Protein AF-A0A0F9BD05-F1 (afdb_monomer_lite)

Sequence (107 aa):
MMFNFLQDIGNYEDRKVGKEEVNNFIISTAYTSDEGYETAIIDENGTHPIERYSDIIKAKEGHQKWIKKAKEIKTGDEIIKLGGWSGLVEDKKIKLLKLNERRTDNA

Foldseek 3Di:
DPCQQVVCPPCQVVFWLDWDQEPQWIWTWGQGPWQGIWIWIQAPVGTFTADGDPDSVVSNVVSVVVNVVSNVDDFQDWGWRCATPNCPGHIDIDTGHGHPDPPPPPD

pLDDT: mean 88.35, std 15.36, range [43.84, 98.44]

Secondary structure (DSSP, 8-state):
--SHHHHTTT-HHHHEEEEEEETTEEEEEEEETTTEEEEEEEETTEEEEEEEESSHHHHHHHHHHHHHHHTT--TT-EEEE--BTTTTB--EEEE--PPPP------

Organism: NCBI:txid412755

Radius of gyration: 14.53 Å; chains: 1; bounding box: 39×33×38 Å

Structure (mmCIF, N/CA/C/O backbone):
data_AF-A0A0F9BD05-F1
#
_entry.id   AF-A0A0F9BD05-F1
#
loop_
_atom_site.group_PDB
_atom_site.id
_atom_site.type_symbol
_atom_site.label_atom_id
_atom_site.label_alt_id
_atom_site.label_comp_id
_atom_site.label_asym_id
_atom_site.label_entity_id
_atom_site.label_seq_id
_atom_site.pdbx_PDB_ins_code
_atom_site.Cartn_x
_atom_site.Cartn_y
_atom_site.Cartn_z
_atom_site.occupancy
_atom_site.B_iso_or_equiv
_atom_site.auth_seq_id
_atom_site.auth_comp_id
_atom_site.auth_asym_id
_atom_site.auth_atom_id
_atom_site.pdbx_PDB_model_num
ATOM 1 N N . MET A 1 1 ? -4.520 4.534 -26.064 1.00 51.12 1 MET A N 1
ATOM 2 C CA . MET A 1 1 ? -4.290 5.024 -24.687 1.00 51.12 1 MET A CA 1
ATOM 3 C C . MET A 1 1 ? -5.498 4.884 -23.746 1.00 51.12 1 MET A C 1
ATOM 5 O O . MET A 1 1 ? -5.374 5.289 -22.609 1.00 51.12 1 MET A O 1
ATOM 9 N N . MET A 1 2 ? -6.607 4.228 -24.135 1.00 45.16 2 MET A N 1
ATOM 10 C CA . MET A 1 2 ? -7.718 3.888 -23.213 1.00 45.16 2 MET A CA 1
ATOM 11 C C . MET A 1 2 ? -7.791 2.377 -22.873 1.00 45.16 2 MET A C 1
ATOM 13 O O . MET A 1 2 ? -8.529 1.968 -21.990 1.00 45.16 2 MET A O 1
ATOM 17 N N . PHE A 1 3 ? -7.039 1.525 -23.586 1.00 50.94 3 PHE A N 1
ATOM 18 C CA . PHE A 1 3 ? -7.240 0.065 -23.590 1.00 50.94 3 PHE A CA 1
ATOM 19 C C . PHE A 1 3 ? -6.270 -0.739 -22.708 1.00 50.94 3 PHE A C 1
ATOM 21 O O . PHE A 1 3 ? -6.480 -1.936 -22.540 1.00 50.94 3 PHE A O 1
ATOM 28 N N . ASN A 1 4 ? -5.235 -0.123 -22.129 1.00 52.66 4 ASN A N 1
ATOM 29 C CA . ASN A 1 4 ? -4.232 -0.869 -21.355 1.00 52.66 4 ASN A CA 1
ATOM 30 C C . ASN A 1 4 ? -4.761 -1.277 -19.970 1.00 52.66 4 ASN A C 1
ATOM 32 O O . ASN A 1 4 ? -4.534 -2.401 -19.550 1.00 52.66 4 ASN A O 1
ATOM 36 N N . PHE A 1 5 ? -5.611 -0.458 -19.340 1.00 53.19 5 PHE A N 1
ATOM 37 C CA . PHE A 1 5 ? -6.313 -0.833 -18.104 1.00 53.19 5 PHE A CA 1
ATOM 38 C C . PHE A 1 5 ? -7.213 -2.078 -18.265 1.00 53.19 5 PHE A C 1
ATOM 40 O O . PHE A 1 5 ? -7.404 -2.831 -17.316 1.00 53.19 5 PHE A O 1
ATOM 47 N N . LEU A 1 6 ? -7.744 -2.357 -19.467 1.00 55.41 6 LEU A N 1
ATOM 48 C CA . LEU A 1 6 ? -8.489 -3.603 -19.712 1.00 55.41 6 LEU A CA 1
ATOM 49 C C . LEU A 1 6 ? -7.576 -4.837 -19.718 1.00 55.41 6 LEU A C 1
ATOM 51 O O . LEU A 1 6 ? -8.048 -5.926 -19.408 1.00 55.41 6 LEU A O 1
ATOM 55 N N . GLN A 1 7 ? -6.284 -4.683 -20.036 1.00 57.97 7 GLN A N 1
ATOM 56 C CA . GLN A 1 7 ? -5.314 -5.784 -19.966 1.00 57.97 7 GLN A CA 1
ATOM 57 C C . GLN A 1 7 ? -5.029 -6.210 -18.524 1.00 57.97 7 GLN A C 1
ATOM 59 O O . GLN A 1 7 ? -4.565 -7.322 -18.295 1.00 57.97 7 GLN A O 1
ATOM 64 N N . ASP A 1 8 ? -5.329 -5.348 -17.557 1.00 63.06 8 ASP A N 1
ATOM 65 C CA . ASP A 1 8 ? -5.143 -5.607 -16.134 1.00 63.06 8 ASP A CA 1
ATOM 66 C C . ASP A 1 8 ? -6.307 -6.434 -15.532 1.00 63.06 8 ASP A C 1
ATOM 68 O O . ASP A 1 8 ? -6.217 -6.916 -14.396 1.00 63.06 8 ASP A O 1
ATOM 72 N N . ILE A 1 9 ? -7.403 -6.627 -16.278 1.00 66.69 9 ILE A N 1
ATOM 73 C CA . ILE A 1 9 ? -8.568 -7.406 -15.841 1.00 66.69 9 ILE A CA 1
ATOM 74 C C . ILE A 1 9 ? -8.273 -8.904 -16.000 1.00 66.69 9 ILE A C 1
ATOM 76 O O . ILE A 1 9 ? -8.117 -9.411 -17.106 1.00 66.69 9 ILE A O 1
ATOM 80 N N . GLY A 1 10 ? -8.242 -9.631 -14.879 1.00 72.06 10 GLY A N 1
ATOM 81 C CA . GLY A 1 10 ? -8.117 -11.097 -14.846 1.00 72.06 10 GLY A CA 1
ATOM 82 C C . GLY A 1 10 ? -6.697 -11.650 -14.666 1.00 72.06 10 GLY A C 1
ATOM 83 O O . GLY A 1 10 ? -6.558 -12.849 -14.459 1.00 72.06 10 GLY A O 1
ATOM 84 N N . ASN A 1 11 ? -5.661 -10.806 -14.661 1.00 80.69 11 ASN A N 1
ATOM 85 C CA . ASN A 1 11 ? -4.251 -11.208 -14.498 1.00 80.69 11 ASN A CA 1
ATOM 86 C C . ASN A 1 11 ? -3.591 -10.639 -13.224 1.00 80.69 11 ASN A C 1
ATOM 88 O O . ASN A 1 11 ? -2.368 -10.540 -13.137 1.00 80.69 11 ASN A O 1
ATOM 92 N N . TYR A 1 12 ? -4.388 -10.211 -12.240 1.00 78.19 12 TYR A N 1
ATOM 93 C CA . TYR A 1 12 ? -3.867 -9.608 -11.007 1.00 78.19 12 TYR A CA 1
ATOM 94 C C . TYR A 1 12 ? -2.848 -10.512 -10.300 1.00 78.19 12 TYR A C 1
ATOM 96 O O . TYR A 1 12 ? -1.831 -10.022 -9.820 1.00 78.19 12 TYR A O 1
ATOM 104 N N . GLU A 1 13 ? -3.095 -11.823 -10.269 1.00 82.81 13 GLU A N 1
ATOM 105 C CA . GLU A 1 13 ? -2.208 -12.785 -9.611 1.00 82.81 13 GLU A CA 1
ATOM 106 C C . GLU A 1 13 ? -0.802 -12.813 -10.227 1.00 82.81 13 GLU A C 1
ATOM 108 O O . GLU A 1 13 ? 0.170 -12.901 -9.481 1.00 82.81 13 GLU A O 1
ATOM 113 N N . ASP A 1 14 ? -0.680 -12.623 -11.544 1.00 82.56 14 ASP A N 1
ATOM 114 C CA . ASP A 1 14 ? 0.613 -12.581 -12.240 1.00 82.56 14 ASP A CA 1
ATOM 115 C C . ASP A 1 14 ? 1.358 -11.256 -12.019 1.00 82.56 14 ASP A C 1
ATOM 117 O O . ASP A 1 14 ? 2.587 -11.201 -12.044 1.00 82.56 14 ASP A O 1
ATOM 121 N N . ARG A 1 15 ? 0.616 -10.165 -11.792 1.00 88.94 15 ARG A N 1
ATOM 122 C CA . ARG A 1 15 ? 1.161 -8.810 -11.588 1.00 88.94 15 ARG A CA 1
ATOM 123 C C . ARG A 1 15 ? 1.421 -8.475 -10.121 1.00 88.94 15 ARG A C 1
ATOM 125 O O . ARG A 1 15 ? 2.012 -7.433 -9.821 1.00 88.94 15 ARG A O 1
ATOM 132 N N . LYS A 1 16 ? 0.942 -9.312 -9.202 1.00 93.88 16 LYS A N 1
ATOM 133 C CA . LYS A 1 16 ? 1.006 -9.090 -7.759 1.00 93.88 16 LYS A CA 1
ATOM 134 C C . LYS A 1 16 ? 2.445 -9.172 -7.261 1.00 93.88 16 LYS A C 1
ATOM 136 O O . LYS A 1 16 ? 3.142 -10.165 -7.440 1.00 93.88 16 LYS A O 1
ATOM 141 N N . VAL A 1 17 ? 2.854 -8.137 -6.539 1.00 95.81 17 VAL A N 1
ATOM 142 C CA . VAL A 1 17 ? 4.094 -8.121 -5.756 1.00 95.81 17 VAL A CA 1
ATOM 143 C C . VAL A 1 17 ? 3.826 -8.582 -4.324 1.00 95.81 17 VAL A C 1
ATOM 145 O O . VAL A 1 17 ? 4.622 -9.331 -3.763 1.00 95.81 17 VAL A O 1
ATOM 148 N N . GLY A 1 18 ? 2.705 -8.161 -3.731 1.00 96.31 18 GLY A N 1
ATOM 149 C CA . GLY A 1 18 ? 2.316 -8.547 -2.376 1.00 96.31 18 GLY A CA 1
ATOM 150 C C . GLY A 1 18 ? 0.886 -8.139 -2.039 1.00 96.31 18 GLY A C 1
ATOM 151 O O . GLY A 1 18 ? 0.356 -7.181 -2.602 1.00 96.31 18 GLY A O 1
ATOM 152 N N . LYS A 1 19 ? 0.257 -8.872 -1.119 1.00 97.25 19 LYS A N 1
ATOM 153 C CA . LYS A 1 19 ? -1.069 -8.565 -0.577 1.00 97.25 19 LYS A CA 1
ATOM 154 C C . LYS A 1 19 ? -1.135 -9.035 0.871 1.00 97.25 19 LYS A C 1
ATOM 156 O O . LYS A 1 19 ? -0.962 -10.223 1.111 1.00 97.25 19 LYS A O 1
ATOM 161 N N . GLU A 1 20 ? -1.420 -8.125 1.793 1.00 97.75 20 GLU A N 1
ATOM 162 C CA . GLU A 1 20 ? -1.474 -8.411 3.229 1.00 97.75 20 GLU A 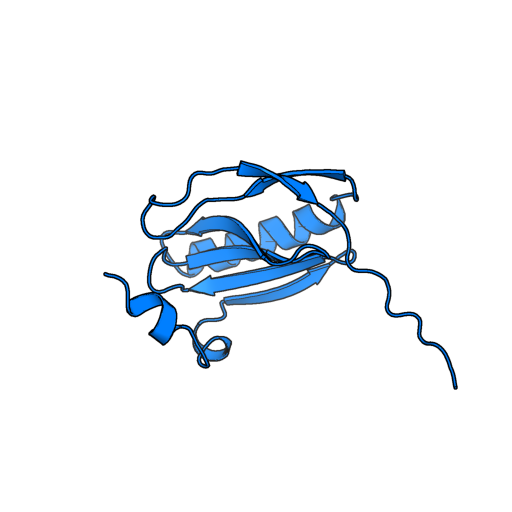CA 1
ATOM 163 C C . GLU A 1 20 ? -2.646 -7.666 3.871 1.00 97.75 20 GLU A C 1
ATOM 165 O O . GLU A 1 20 ? -2.867 -6.490 3.574 1.00 97.75 20 GLU A O 1
ATOM 170 N N . GLU A 1 21 ? -3.387 -8.328 4.759 1.00 96.81 21 GLU A N 1
ATOM 171 C CA . GLU A 1 21 ? -4.404 -7.678 5.587 1.00 96.81 21 GLU A CA 1
ATOM 172 C C . GLU A 1 21 ? -3.784 -7.270 6.927 1.00 96.81 21 GLU A C 1
ATOM 174 O O . GLU A 1 21 ? -3.274 -8.098 7.678 1.00 96.81 21 GLU A O 1
ATOM 179 N N . VAL A 1 22 ? -3.801 -5.975 7.229 1.00 95.81 22 VAL A N 1
ATOM 180 C CA . VAL A 1 22 ? -3.173 -5.406 8.420 1.00 95.81 22 VAL A CA 1
ATOM 181 C C . VAL A 1 22 ? -4.114 -4.386 9.030 1.00 95.81 22 VAL A C 1
ATOM 183 O O . VAL A 1 22 ? -4.437 -3.387 8.392 1.00 95.81 22 VAL A O 1
ATOM 186 N N . ASN A 1 23 ? -4.504 -4.597 10.291 1.00 94.62 23 ASN A N 1
ATOM 187 C CA . ASN A 1 23 ? -5.285 -3.622 11.062 1.00 94.62 23 ASN A CA 1
ATOM 188 C C . ASN A 1 23 ? -6.582 -3.193 10.337 1.00 94.62 23 ASN A C 1
ATOM 190 O O . ASN A 1 23 ? -6.940 -2.014 10.317 1.00 94.62 23 ASN A O 1
ATOM 194 N N . ASN A 1 24 ? -7.257 -4.174 9.728 1.00 95.38 24 ASN A N 1
ATOM 195 C CA . ASN A 1 24 ? -8.476 -4.022 8.930 1.00 95.38 24 ASN A CA 1
ATOM 196 C C . ASN A 1 24 ? -8.307 -3.101 7.707 1.00 95.38 24 ASN A C 1
ATOM 198 O O . ASN A 1 24 ? -9.254 -2.467 7.255 1.00 95.38 24 ASN A O 1
ATOM 202 N N . PHE A 1 25 ? -7.104 -3.037 7.152 1.00 95.56 25 PHE A N 1
ATOM 203 C CA . PHE A 1 25 ? -6.838 -2.540 5.807 1.00 95.56 25 PHE A CA 1
ATOM 204 C C . PHE A 1 25 ? -6.194 -3.659 4.998 1.00 95.56 25 PHE A C 1
ATOM 206 O O . PHE A 1 25 ? -5.519 -4.515 5.567 1.00 95.56 25 PHE A O 1
ATOM 213 N N . ILE A 1 26 ? -6.331 -3.637 3.676 1.00 97.81 26 ILE A N 1
ATOM 214 C CA . ILE A 1 26 ? -5.521 -4.501 2.812 1.00 97.81 26 ILE A CA 1
ATOM 215 C C . ILE A 1 26 ? -4.469 -3.639 2.127 1.00 97.81 26 ILE A C 1
ATOM 217 O O . ILE A 1 26 ? -4.788 -2.666 1.450 1.00 97.81 26 ILE A O 1
ATOM 221 N N . ILE A 1 27 ? -3.208 -4.020 2.280 1.00 98.19 27 ILE A N 1
ATOM 222 C CA . ILE A 1 27 ? -2.083 -3.435 1.560 1.00 98.19 27 ILE A CA 1
ATOM 223 C C . ILE A 1 27 ? -1.822 -4.317 0.351 1.00 98.19 27 ILE A C 1
ATOM 225 O O . ILE A 1 27 ? -1.506 -5.495 0.499 1.00 98.19 27 ILE A O 1
ATOM 229 N N . SER A 1 28 ? -1.978 -3.763 -0.847 1.00 97.94 28 SER A N 1
ATOM 230 C CA . SER A 1 28 ? -1.796 -4.481 -2.108 1.00 97.94 28 SER A CA 1
ATOM 231 C C . SER A 1 28 ? -0.773 -3.756 -2.960 1.00 97.94 28 SER A C 1
ATOM 233 O O . SER A 1 28 ? -0.961 -2.586 -3.269 1.00 97.94 28 SER A O 1
ATOM 235 N N . THR A 1 29 ? 0.269 -4.459 -3.386 1.00 98.25 29 THR A N 1
ATOM 236 C CA . THR A 1 29 ? 1.260 -3.939 -4.329 1.00 98.25 29 THR A CA 1
ATOM 237 C C . THR A 1 29 ? 1.257 -4.800 -5.580 1.00 98.25 29 THR A C 1
ATOM 239 O O . THR A 1 29 ? 1.351 -6.026 -5.490 1.00 98.25 29 THR A O 1
ATOM 242 N N . ALA A 1 30 ? 1.150 -4.169 -6.744 1.00 96.88 30 ALA A N 1
ATOM 243 C CA . ALA A 1 30 ? 1.121 -4.839 -8.039 1.00 96.88 30 ALA A CA 1
ATOM 244 C C . ALA A 1 30 ? 1.717 -3.937 -9.129 1.00 96.88 30 ALA A C 1
ATOM 246 O O . ALA A 1 30 ? 1.885 -2.737 -8.930 1.00 96.88 30 ALA A O 1
ATOM 247 N N . TYR A 1 31 ? 2.055 -4.525 -10.272 1.00 94.88 31 TYR A N 1
ATOM 248 C CA . TYR A 1 31 ? 2.382 -3.782 -11.488 1.00 94.88 31 TYR A CA 1
ATOM 249 C C . TYR A 1 31 ? 1.107 -3.440 -12.257 1.00 94.88 31 TYR A C 1
ATOM 251 O O . TYR A 1 31 ? 0.367 -4.360 -12.590 1.00 94.88 31 TYR A O 1
ATOM 259 N N . THR A 1 32 ? 0.863 -2.177 -12.590 1.00 89.44 32 THR A N 1
ATOM 260 C CA . THR A 1 32 ? -0.181 -1.743 -13.527 1.00 89.44 32 THR A CA 1
ATOM 261 C C . THR A 1 32 ? 0.437 -1.289 -14.843 1.00 89.44 32 THR A C 1
ATOM 263 O O . THR A 1 32 ? 1.569 -0.802 -14.899 1.00 89.44 32 THR A O 1
ATOM 266 N N . SER A 1 33 ? -0.294 -1.489 -15.935 1.00 87.19 33 SER A N 1
ATOM 267 C CA . SER A 1 33 ? 0.202 -1.174 -17.280 1.00 87.19 33 SER A CA 1
ATOM 268 C C . SER A 1 33 ? 0.248 0.327 -17.595 1.00 87.19 33 SER A C 1
ATOM 270 O O . SER A 1 33 ? 0.917 0.726 -18.549 1.00 87.19 33 SER A O 1
ATOM 272 N N . ASP A 1 34 ? -0.454 1.156 -16.824 1.00 84.81 34 ASP A N 1
ATOM 273 C CA . ASP A 1 34 ? -0.545 2.607 -16.998 1.00 84.81 34 ASP A CA 1
ATOM 274 C C . ASP A 1 34 ? 0.380 3.399 -16.063 1.00 84.81 34 ASP A C 1
ATOM 276 O O . ASP A 1 34 ? 0.931 4.415 -16.484 1.00 84.81 34 ASP A O 1
ATOM 280 N N . GLU A 1 35 ? 0.583 2.929 -14.830 1.00 90.62 35 GLU A N 1
ATOM 281 C CA . GLU A 1 35 ? 1.322 3.653 -13.783 1.00 90.62 35 GLU A CA 1
ATOM 282 C C . GLU A 1 35 ? 2.571 2.907 -13.268 1.00 90.62 35 GLU A C 1
ATOM 284 O O . GLU A 1 35 ? 3.360 3.457 -12.494 1.00 90.62 35 GLU A O 1
ATOM 289 N N . GLY A 1 36 ? 2.801 1.670 -13.721 1.00 94.56 36 GLY A N 1
ATOM 290 C CA . GLY A 1 36 ? 3.926 0.842 -13.295 1.00 94.56 36 GLY A CA 1
ATOM 291 C C . GLY A 1 36 ? 3.677 0.157 -11.951 1.00 94.56 36 GLY A C 1
ATOM 292 O O . GLY A 1 36 ? 2.559 -0.216 -11.621 1.00 94.56 36 GLY A O 1
ATOM 293 N N . TYR A 1 37 ? 4.727 -0.080 -11.162 1.00 97.25 37 TYR A N 1
ATOM 294 C CA . TYR A 1 37 ? 4.543 -0.691 -9.843 1.00 97.25 37 TYR A CA 1
ATOM 295 C C . TYR A 1 37 ? 3.912 0.301 -8.873 1.00 97.25 37 TYR A C 1
ATOM 297 O O . TYR A 1 37 ? 4.464 1.378 -8.660 1.00 97.25 37 TYR A O 1
ATOM 305 N N . GLU A 1 38 ? 2.834 -0.091 -8.204 1.00 97.19 38 GLU A N 1
ATOM 306 C CA . GLU A 1 38 ? 2.184 0.740 -7.195 1.00 97.19 38 GLU A CA 1
ATOM 307 C C . GLU A 1 38 ? 1.703 -0.058 -5.986 1.00 97.19 38 GLU A C 1
ATOM 309 O O . GLU A 1 38 ? 1.381 -1.243 -6.078 1.00 97.19 38 GLU A O 1
ATOM 314 N N . THR A 1 39 ? 1.669 0.615 -4.835 1.00 98.31 39 THR A N 1
ATOM 315 C CA . THR A 1 39 ? 0.994 0.148 -3.624 1.00 98.31 39 THR A CA 1
ATOM 316 C C . THR A 1 39 ? -0.324 0.895 -3.476 1.00 98.31 39 THR A C 1
ATOM 318 O O . THR A 1 39 ? -0.376 2.115 -3.639 1.00 98.31 39 THR A O 1
ATOM 321 N N . ALA A 1 40 ? -1.367 0.168 -3.092 1.00 98.06 40 ALA A N 1
ATOM 322 C CA . ALA A 1 40 ? -2.657 0.702 -2.703 1.00 98.06 40 ALA A CA 1
ATOM 323 C C . ALA A 1 40 ? -3.044 0.248 -1.289 1.00 98.06 40 ALA A C 1
ATOM 325 O O . ALA A 1 40 ? -2.771 -0.890 -0.891 1.00 98.06 40 ALA A O 1
ATOM 326 N N . ILE A 1 41 ? -3.722 1.137 -0.558 1.00 97.94 41 ILE A N 1
ATOM 327 C CA . ILE A 1 41 ? -4.505 0.779 0.631 1.00 97.94 41 ILE A CA 1
ATOM 328 C C . ILE A 1 41 ? -5.930 0.513 0.167 1.00 97.94 41 ILE A C 1
ATOM 330 O O . ILE A 1 41 ? -6.522 1.340 -0.526 1.00 97.94 41 ILE A O 1
ATOM 334 N N . ILE A 1 42 ? -6.475 -0.632 0.552 1.00 97.31 42 ILE A N 1
ATOM 335 C CA . ILE A 1 42 ? -7.874 -0.978 0.336 1.00 97.31 42 ILE A CA 1
ATOM 336 C C . ILE A 1 42 ? -8.570 -0.918 1.688 1.00 97.31 42 ILE A C 1
ATOM 338 O O . ILE A 1 42 ? -8.130 -1.536 2.663 1.00 97.31 42 ILE A O 1
ATOM 342 N N . ASP A 1 43 ? -9.638 -0.142 1.724 1.00 96.25 43 ASP A N 1
ATOM 343 C CA . ASP A 1 43 ? -10.426 0.162 2.907 1.00 96.25 43 ASP A CA 1
ATOM 344 C C . ASP A 1 43 ? -11.922 -0.051 2.592 1.00 96.25 43 ASP A C 1
ATOM 346 O O . ASP A 1 43 ? -12.263 -0.582 1.530 1.00 96.25 43 ASP A O 1
ATOM 350 N N . GLU A 1 44 ? -12.835 0.324 3.491 1.00 95.31 44 GLU A N 1
ATOM 351 C CA . GLU A 1 44 ? -14.282 0.162 3.259 1.00 95.31 44 GLU A CA 1
ATOM 352 C C . GLU A 1 44 ? -14.792 0.928 2.020 1.00 95.31 44 GLU A C 1
ATOM 354 O O . GLU A 1 44 ? -15.744 0.498 1.370 1.00 95.31 44 GLU A O 1
ATOM 359 N N . ASN A 1 45 ? -14.135 2.027 1.643 1.00 93.06 45 ASN A N 1
ATOM 360 C CA . ASN A 1 45 ? -14.510 2.868 0.506 1.00 93.06 45 ASN A CA 1
ATOM 361 C C . ASN A 1 45 ? -13.843 2.443 -0.814 1.00 93.06 45 ASN A C 1
ATOM 363 O O . ASN A 1 45 ? -14.063 3.082 -1.848 1.00 93.06 45 ASN A O 1
ATOM 367 N N . GLY A 1 46 ? -13.019 1.392 -0.803 1.00 94.31 46 GLY A N 1
ATOM 368 C CA . GLY A 1 46 ? -12.396 0.813 -1.991 1.00 94.31 46 GLY A CA 1
ATOM 369 C C . GLY A 1 46 ? -10.877 0.978 -2.036 1.00 94.31 46 GLY A C 1
ATOM 370 O O . GLY A 1 46 ? -10.206 0.985 -1.010 1.00 94.31 46 GLY A O 1
ATOM 371 N N . THR A 1 47 ? -10.327 1.050 -3.251 1.00 95.56 47 THR A N 1
ATOM 372 C CA . THR A 1 47 ? -8.876 1.023 -3.504 1.00 95.56 47 THR A CA 1
ATOM 373 C C . THR A 1 47 ? -8.297 2.427 -3.667 1.00 95.56 47 THR A C 1
ATOM 375 O O . THR A 1 47 ? -8.786 3.236 -4.468 1.00 95.56 47 THR A O 1
ATOM 378 N N . HIS A 1 48 ? -7.201 2.695 -2.958 1.00 96.62 48 HIS A N 1
ATOM 379 C CA . HIS A 1 48 ? -6.515 3.986 -2.957 1.00 96.62 48 HIS A CA 1
ATOM 380 C C . HIS A 1 48 ? -5.017 3.795 -3.222 1.00 96.62 48 HIS A C 1
ATOM 382 O O . HIS A 1 48 ? -4.289 3.427 -2.298 1.00 96.62 48 HIS A O 1
ATOM 388 N N . PRO A 1 49 ? -4.542 4.024 -4.461 1.00 97.38 49 PRO A N 1
ATOM 389 C CA . PRO A 1 49 ? -3.113 4.071 -4.762 1.00 97.38 49 PRO A CA 1
ATOM 390 C C . PRO A 1 49 ? -2.429 5.164 -3.937 1.00 97.38 49 PRO A C 1
ATOM 392 O O . PRO A 1 49 ? -2.977 6.253 -3.777 1.00 97.38 49 PRO A O 1
ATOM 395 N N . ILE A 1 50 ? -1.258 4.870 -3.380 1.00 97.69 50 ILE A N 1
ATOM 396 C CA . ILE A 1 50 ? -0.579 5.726 -2.384 1.00 97.69 50 ILE A CA 1
ATOM 397 C C . ILE A 1 50 ? 0.908 5.926 -2.659 1.00 97.69 50 ILE A C 1
ATOM 399 O O . ILE A 1 50 ? 1.502 6.874 -2.151 1.00 97.69 50 ILE A O 1
ATOM 403 N N . GLU A 1 51 ? 1.536 5.038 -3.429 1.00 98.12 51 GLU A N 1
ATOM 404 C CA . GLU A 1 51 ? 2.948 5.159 -3.785 1.00 98.12 51 GLU A CA 1
ATOM 405 C C . GLU A 1 51 ? 3.254 4.350 -5.049 1.00 98.12 51 GLU A C 1
ATOM 407 O O . GLU A 1 51 ? 2.753 3.236 -5.202 1.00 98.12 51 GLU A O 1
ATOM 412 N N . ARG A 1 52 ? 4.098 4.908 -5.924 1.00 97.50 52 ARG A N 1
ATOM 413 C CA . ARG A 1 52 ? 4.587 4.284 -7.162 1.00 97.50 52 ARG A CA 1
ATOM 414 C C . ARG A 1 52 ? 6.082 4.011 -7.087 1.00 97.50 52 ARG A C 1
ATOM 416 O O . ARG A 1 52 ? 6.813 4.722 -6.397 1.00 97.50 52 ARG A O 1
ATOM 423 N N . TYR A 1 53 ? 6.547 3.021 -7.839 1.00 97.44 53 TYR A N 1
ATOM 424 C CA . TYR A 1 53 ? 7.931 2.559 -7.817 1.00 97.44 53 TYR A CA 1
ATOM 425 C C . TYR A 1 53 ? 8.467 2.333 -9.228 1.00 97.44 53 TYR A C 1
ATOM 427 O O . TYR A 1 53 ? 7.761 1.869 -10.120 1.00 97.44 53 TYR A O 1
ATOM 435 N N . SER A 1 54 ? 9.758 2.614 -9.413 1.00 96.00 54 SER A N 1
ATOM 436 C CA . SER A 1 54 ? 10.435 2.422 -10.701 1.00 96.00 54 SER A CA 1
ATOM 437 C C . SER A 1 54 ? 10.633 0.955 -11.076 1.00 96.00 54 SER A C 1
ATOM 439 O O . SER A 1 54 ? 10.817 0.642 -12.247 1.00 96.00 54 SER A O 1
ATOM 441 N N . ASP A 1 55 ? 10.661 0.064 -10.087 1.00 96.81 55 ASP A N 1
ATOM 442 C CA . ASP A 1 55 ? 11.038 -1.331 -10.263 1.00 96.81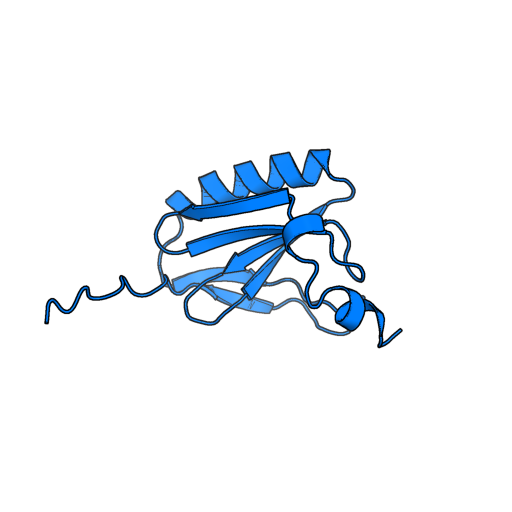 55 ASP A CA 1
ATOM 443 C C . ASP A 1 55 ? 10.483 -2.215 -9.138 1.00 96.81 55 ASP A C 1
ATOM 445 O O . ASP A 1 55 ? 10.029 -1.743 -8.091 1.00 96.81 55 ASP A O 1
ATOM 449 N N . ILE A 1 56 ? 10.548 -3.527 -9.366 1.00 97.12 56 ILE A N 1
ATOM 450 C CA . ILE A 1 56 ? 10.019 -4.543 -8.454 1.00 97.12 56 ILE A CA 1
ATOM 451 C C . ILE A 1 56 ? 10.751 -4.595 -7.106 1.00 97.12 56 ILE A C 1
ATOM 453 O O . ILE A 1 56 ? 10.148 -4.983 -6.106 1.00 97.12 56 ILE A O 1
ATOM 457 N N . ILE A 1 57 ? 12.038 -4.230 -7.049 1.00 97.81 57 ILE A N 1
ATOM 458 C CA . ILE A 1 57 ? 12.814 -4.269 -5.802 1.00 97.81 57 ILE A CA 1
ATOM 459 C C . ILE A 1 57 ? 12.280 -3.181 -4.873 1.00 97.81 57 ILE A C 1
ATOM 461 O O . ILE A 1 57 ? 11.856 -3.481 -3.755 1.00 97.81 57 ILE A O 1
ATOM 465 N N . LYS A 1 58 ? 12.168 -1.950 -5.380 1.00 98.25 58 LYS A N 1
ATOM 466 C CA . LYS A 1 58 ? 11.561 -0.837 -4.642 1.00 98.25 58 LYS A CA 1
ATOM 467 C C . LYS A 1 58 ? 10.097 -1.091 -4.306 1.00 98.25 58 LYS A C 1
ATOM 469 O O . LYS A 1 58 ? 9.659 -0.722 -3.222 1.00 98.25 58 LYS A O 1
ATOM 474 N N . ALA A 1 59 ? 9.349 -1.758 -5.185 1.00 98.19 59 ALA A N 1
ATOM 475 C CA . ALA A 1 59 ? 7.967 -2.136 -4.903 1.00 98.19 59 ALA A CA 1
ATOM 476 C C . ALA A 1 59 ? 7.861 -3.079 -3.693 1.00 98.19 59 ALA A C 1
ATOM 478 O O . ALA A 1 59 ? 7.006 -2.883 -2.831 1.00 98.19 59 ALA A O 1
ATOM 479 N N . LYS A 1 60 ? 8.758 -4.067 -3.575 1.00 98.31 60 LYS A N 1
ATOM 480 C CA . LYS A 1 60 ? 8.811 -4.967 -2.409 1.00 98.31 60 LYS A CA 1
ATOM 481 C C . LYS A 1 60 ? 9.172 -4.222 -1.124 1.00 98.31 60 LYS A C 1
ATOM 483 O O . LYS A 1 60 ? 8.551 -4.456 -0.088 1.00 98.31 60 LYS A O 1
ATOM 488 N N . GLU A 1 61 ? 10.143 -3.315 -1.180 1.00 98.31 61 GLU A N 1
ATOM 489 C CA . GLU A 1 61 ? 10.527 -2.479 -0.034 1.00 98.31 61 GLU A CA 1
ATOM 490 C C . GLU A 1 61 ? 9.382 -1.553 0.399 1.00 98.31 61 GLU A C 1
ATOM 492 O O . GLU A 1 61 ? 9.040 -1.474 1.582 1.00 98.31 61 GLU A O 1
ATOM 497 N N . GLY A 1 62 ? 8.740 -0.910 -0.575 1.00 98.19 62 GLY A N 1
ATOM 498 C CA . GLY A 1 62 ? 7.565 -0.072 -0.386 1.00 98.19 62 GLY A CA 1
ATOM 499 C C . GLY A 1 62 ? 6.389 -0.833 0.221 1.00 98.19 62 GLY A C 1
ATOM 500 O O . GLY A 1 62 ? 5.773 -0.352 1.171 1.00 98.19 62 GLY A O 1
ATOM 501 N N . HIS A 1 63 ? 6.130 -2.058 -0.236 1.00 98.44 63 HIS A N 1
ATOM 502 C CA . HIS A 1 63 ? 5.105 -2.924 0.343 1.00 98.44 63 HIS A CA 1
ATOM 503 C C . HIS A 1 63 ? 5.345 -3.159 1.843 1.00 98.44 63 HIS A C 1
ATOM 505 O O . HIS A 1 63 ? 4.452 -2.955 2.666 1.00 98.44 63 HIS A O 1
ATOM 511 N N . GLN A 1 64 ? 6.579 -3.501 2.229 1.00 98.44 64 GLN A N 1
ATOM 512 C CA . GLN A 1 64 ? 6.940 -3.714 3.636 1.00 98.44 64 GLN A CA 1
ATOM 513 C C . GLN A 1 64 ? 6.848 -2.432 4.475 1.00 98.44 64 GLN A C 1
ATOM 515 O O . GLN A 1 64 ? 6.417 -2.471 5.631 1.00 98.44 64 GLN A O 1
ATOM 520 N N . LYS A 1 65 ? 7.222 -1.282 3.902 1.00 98.25 65 LYS A N 1
ATOM 521 C CA . LYS A 1 65 ? 7.029 0.039 4.517 1.00 98.25 65 LYS A CA 1
ATOM 522 C C . LYS A 1 65 ? 5.548 0.289 4.817 1.00 98.25 65 LYS A C 1
ATOM 524 O O . LYS A 1 65 ? 5.221 0.685 5.937 1.00 98.25 65 LYS A O 1
ATOM 529 N N . TRP A 1 66 ? 4.653 0.014 3.870 1.00 98.06 66 TRP A N 1
ATOM 530 C CA . TRP A 1 66 ? 3.218 0.245 4.052 1.00 98.06 66 TRP A CA 1
ATOM 531 C C . TRP A 1 66 ? 2.536 -0.766 4.963 1.00 98.06 66 TRP A C 1
ATOM 533 O O . TRP A 1 66 ? 1.680 -0.356 5.738 1.00 98.06 66 TRP A O 1
ATOM 543 N N . ILE A 1 67 ? 2.969 -2.029 4.987 1.00 98.31 67 ILE A N 1
ATOM 544 C CA . ILE A 1 67 ? 2.543 -2.995 6.015 1.00 98.31 67 ILE A CA 1
ATOM 545 C C . ILE A 1 67 ? 2.849 -2.454 7.412 1.00 98.31 67 ILE A C 1
ATOM 547 O O . ILE A 1 67 ? 1.990 -2.467 8.292 1.00 98.31 67 ILE A O 1
ATOM 551 N N . LYS A 1 68 ? 4.076 -1.963 7.635 1.00 98.12 68 LYS A N 1
ATOM 552 C CA . LYS A 1 68 ? 4.459 -1.385 8.931 1.00 98.12 68 LYS A CA 1
ATOM 553 C C . LYS A 1 68 ? 3.609 -0.161 9.247 1.00 98.12 68 LYS A C 1
ATOM 555 O O . LYS A 1 68 ? 3.094 -0.065 10.356 1.00 98.12 68 LYS A O 1
ATOM 560 N N . LYS A 1 69 ? 3.411 0.723 8.264 1.00 96.88 69 LYS A N 1
ATOM 561 C CA . LYS A 1 69 ? 2.610 1.931 8.453 1.00 96.88 69 LYS A CA 1
ATOM 562 C C . LYS A 1 69 ? 1.146 1.619 8.764 1.00 96.88 69 LYS A C 1
ATOM 564 O O . LYS A 1 69 ? 0.581 2.238 9.658 1.00 96.88 69 LYS A O 1
ATOM 569 N N . ALA A 1 70 ? 0.556 0.632 8.095 1.00 96.25 70 ALA A N 1
ATOM 570 C CA . ALA A 1 70 ? -0.841 0.235 8.260 1.00 96.25 70 ALA A CA 1
ATOM 571 C C . ALA A 1 70 ? -1.190 -0.192 9.692 1.00 96.25 70 ALA A C 1
ATOM 573 O O . ALA A 1 70 ? -2.315 0.023 10.141 1.00 96.25 70 ALA A O 1
ATOM 574 N N . LYS A 1 71 ? -0.216 -0.720 10.447 1.00 96.62 71 LYS A N 1
ATOM 575 C CA . LYS A 1 71 ? -0.383 -1.054 11.873 1.00 96.62 71 LYS A CA 1
ATOM 576 C C . LYS A 1 71 ? -0.684 0.166 12.744 1.00 96.62 71 LYS A C 1
ATOM 578 O O . LYS A 1 71 ? -1.283 0.021 13.802 1.00 96.62 71 LYS A O 1
ATOM 583 N N . GLU A 1 72 ? -0.262 1.350 12.313 1.00 96.38 72 GLU A N 1
ATOM 584 C CA . GLU A 1 72 ? -0.420 2.602 13.058 1.00 96.38 72 GLU A CA 1
ATOM 585 C C . GLU A 1 72 ? -1.645 3.409 12.615 1.00 96.38 72 GLU A C 1
ATOM 587 O O . GLU A 1 72 ? -2.102 4.271 13.365 1.00 96.38 72 GLU A O 1
ATOM 592 N N . ILE A 1 73 ? -2.163 3.144 11.411 1.00 95.19 73 ILE A N 1
ATOM 593 C CA . ILE A 1 73 ? -3.269 3.898 10.815 1.00 95.19 73 ILE A CA 1
ATOM 594 C C . ILE A 1 73 ? -4.560 3.673 11.609 1.00 95.19 73 ILE A C 1
ATOM 596 O O . ILE A 1 73 ? -4.921 2.553 11.990 1.00 95.19 73 ILE A O 1
ATOM 600 N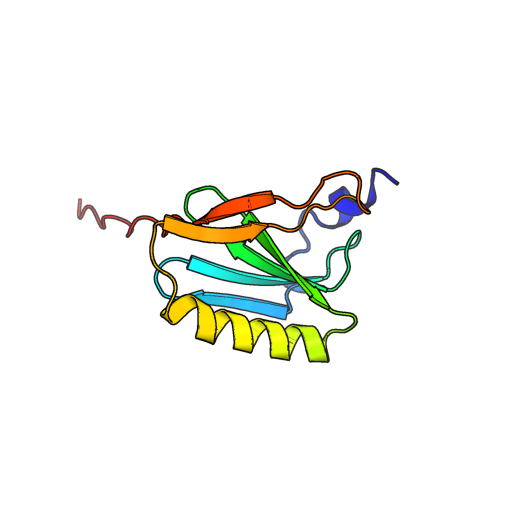 N . LYS A 1 74 ? -5.299 4.755 11.829 1.00 95.12 74 LYS A N 1
ATOM 601 C CA . LYS A 1 74 ? -6.622 4.754 12.451 1.00 95.12 74 LYS A CA 1
ATOM 602 C C . LYS A 1 74 ? -7.680 5.182 11.443 1.00 95.12 74 LYS A C 1
ATOM 604 O O . LYS A 1 74 ? -7.407 5.881 10.472 1.00 95.12 74 LYS A O 1
ATOM 609 N N . THR A 1 75 ? -8.919 4.770 11.698 1.00 92.81 75 THR A N 1
ATOM 610 C CA . THR A 1 75 ? -10.070 5.312 10.974 1.00 92.81 75 THR A CA 1
ATOM 611 C C . THR A 1 75 ? -10.096 6.832 11.124 1.00 92.81 75 THR A C 1
ATOM 613 O O . THR A 1 75 ? -9.989 7.347 12.236 1.00 92.81 75 THR A O 1
ATOM 616 N N . GLY A 1 76 ? -10.258 7.536 10.006 1.00 94.12 76 GLY A N 1
ATOM 617 C CA . GLY A 1 76 ? -10.266 8.993 9.935 1.00 94.12 76 GLY A CA 1
ATOM 618 C C . GLY A 1 76 ? -8.908 9.627 9.627 1.00 94.12 76 GLY A C 1
ATOM 619 O O . GLY A 1 76 ? -8.897 10.820 9.317 1.00 94.12 76 GLY A O 1
ATOM 620 N N . ASP A 1 77 ? -7.806 8.866 9.661 1.00 97.00 77 ASP A N 1
ATOM 621 C CA . ASP A 1 77 ? -6.490 9.365 9.254 1.00 97.00 77 ASP A CA 1
ATOM 622 C C . ASP A 1 77 ? -6.498 9.769 7.775 1.00 97.00 77 ASP A C 1
ATOM 624 O O . ASP A 1 77 ? -7.129 9.125 6.931 1.00 97.00 77 ASP A O 1
ATOM 628 N N . GLU A 1 78 ? -5.783 10.851 7.469 1.00 97.19 78 GLU A N 1
ATOM 629 C CA . GLU A 1 78 ? -5.699 11.403 6.121 1.00 97.19 78 GLU A CA 1
ATOM 630 C C . GLU A 1 78 ? -4.482 10.869 5.363 1.00 97.19 78 GLU A C 1
ATOM 632 O O . GLU A 1 78 ? -3.363 10.863 5.878 1.00 97.19 78 GLU A O 1
ATOM 637 N N . ILE A 1 79 ? -4.693 10.501 4.100 1.00 96.44 79 ILE A N 1
ATOM 638 C CA . ILE A 1 79 ? -3.630 10.156 3.150 1.00 96.44 79 ILE A CA 1
ATOM 639 C C . ILE A 1 79 ? -3.836 10.891 1.826 1.00 96.44 79 ILE A C 1
ATOM 641 O O . ILE A 1 79 ? -4.933 11.367 1.526 1.00 96.44 79 ILE A O 1
ATOM 645 N N . ILE A 1 80 ? -2.781 10.957 1.017 1.00 97.75 80 ILE A N 1
ATOM 646 C CA . ILE A 1 80 ? -2.889 11.362 -0.383 1.00 97.75 80 ILE A CA 1
ATOM 647 C C . ILE A 1 80 ? -3.140 10.106 -1.212 1.00 97.75 80 ILE A C 1
ATOM 649 O O . ILE A 1 80 ? -2.282 9.231 -1.295 1.00 97.75 80 ILE A O 1
ATOM 653 N N . LYS A 1 81 ? -4.333 10.023 -1.799 1.00 96.81 81 LYS A N 1
ATOM 654 C CA . LYS A 1 81 ? -4.636 9.085 -2.873 1.00 96.81 81 LYS A CA 1
ATOM 655 C C . LYS A 1 81 ? -4.027 9.637 -4.151 1.00 96.81 81 LYS A C 1
ATOM 657 O O . LYS A 1 81 ? -4.383 10.744 -4.557 1.00 96.81 81 LYS A O 1
ATOM 662 N N . LEU A 1 82 ? -3.142 8.866 -4.765 1.00 96.19 82 LEU A N 1
ATOM 663 C CA . LEU A 1 82 ? -2.596 9.198 -6.068 1.00 96.19 82 LEU A CA 1
ATOM 664 C C . LEU A 1 82 ? -3.701 9.100 -7.117 1.00 96.19 82 LEU A C 1
ATOM 666 O O . LEU A 1 82 ? -4.536 8.188 -7.087 1.00 96.19 82 LEU A O 1
ATOM 670 N N . GLY A 1 83 ? -3.695 10.066 -8.028 1.00 91.31 83 GLY A N 1
ATOM 671 C CA . GLY A 1 83 ? -4.491 10.050 -9.240 1.00 91.31 83 GLY A CA 1
ATOM 672 C C . GLY A 1 83 ? -4.055 8.925 -10.177 1.00 91.31 83 GLY A C 1
ATOM 673 O O . GLY A 1 83 ? -3.390 7.985 -9.764 1.00 91.31 83 GLY A O 1
ATOM 674 N N . GLY A 1 84 ? -4.384 8.978 -11.456 1.00 89.19 84 GLY A N 1
ATOM 675 C CA . GLY A 1 84 ? -4.045 7.897 -12.381 1.00 89.19 84 GLY A CA 1
ATOM 676 C C . GLY A 1 84 ? -4.352 8.264 -13.816 1.00 89.19 84 GLY A C 1
ATOM 677 O O . GLY A 1 84 ? -4.632 9.429 -14.115 1.00 89.19 84 GLY A O 1
ATOM 678 N N . TRP A 1 85 ? -4.335 7.257 -14.687 1.00 83.19 85 TRP A N 1
ATOM 679 C CA . TRP A 1 85 ? -4.605 7.417 -16.113 1.00 83.19 85 TRP A CA 1
ATOM 680 C C . TRP A 1 85 ? -3.591 8.366 -16.758 1.00 83.19 85 TRP A C 1
ATOM 682 O O . TRP A 1 85 ? -3.956 9.286 -17.492 1.00 83.19 85 TRP A O 1
ATOM 692 N N . SER A 1 86 ? -2.311 8.170 -16.431 1.00 81.50 86 SER A N 1
ATOM 693 C CA . SER A 1 86 ? -1.197 8.990 -16.910 1.00 81.50 86 SER A CA 1
ATOM 694 C C . SER A 1 86 ? -1.370 10.481 -16.584 1.00 81.50 86 SER A C 1
ATOM 696 O O . SER A 1 86 ? -1.014 11.349 -17.380 1.00 81.50 86 SER A O 1
ATOM 698 N N . GLY A 1 87 ? -1.935 10.774 -15.407 1.00 84.12 87 GLY A N 1
ATOM 699 C CA . GLY A 1 87 ? -2.126 12.132 -14.890 1.00 84.12 87 GLY A CA 1
ATOM 700 C C . GLY A 1 87 ? -3.446 12.808 -15.270 1.00 84.12 87 GLY A C 1
ATOM 701 O O . GLY A 1 87 ? -3.602 13.997 -15.010 1.00 84.12 87 GLY A O 1
ATOM 702 N N . LEU A 1 88 ? -4.404 12.089 -15.868 1.00 87.44 88 LEU A N 1
ATOM 703 C CA . LEU A 1 88 ? -5.746 12.630 -16.144 1.00 87.44 88 LEU A CA 1
ATOM 704 C C . LEU A 1 88 ? -6.611 12.761 -14.886 1.00 87.44 88 LEU A C 1
ATOM 706 O O . LEU A 1 88 ? -7.540 13.566 -14.855 1.00 87.44 88 LEU A O 1
ATOM 710 N N . VAL A 1 89 ? -6.331 11.954 -13.865 1.00 90.94 89 VAL A N 1
ATOM 711 C CA . VAL A 1 89 ? -6.949 12.071 -12.545 1.00 90.94 89 VAL A CA 1
ATOM 712 C C . VAL A 1 89 ? -5.921 12.684 -11.607 1.00 90.94 89 VAL A C 1
ATOM 714 O O . VAL A 1 89 ? -4.790 12.209 -11.556 1.00 90.94 89 VAL A O 1
ATOM 717 N N . GLU A 1 90 ? -6.316 13.727 -10.881 1.00 95.00 90 GLU A N 1
ATOM 718 C CA . GLU A 1 90 ? -5.460 14.418 -9.915 1.00 95.00 90 GLU A CA 1
ATOM 719 C C . GLU A 1 90 ? -5.399 13.688 -8.568 1.00 95.00 90 GLU A C 1
ATOM 721 O O . GLU A 1 90 ? -6.320 12.962 -8.174 1.00 95.00 90 GLU A O 1
ATOM 726 N N . ASP A 1 91 ? -4.315 13.933 -7.837 1.00 96.75 91 ASP A N 1
ATOM 727 C CA . ASP A 1 91 ? -4.151 13.470 -6.465 1.00 96.75 91 ASP A CA 1
ATOM 7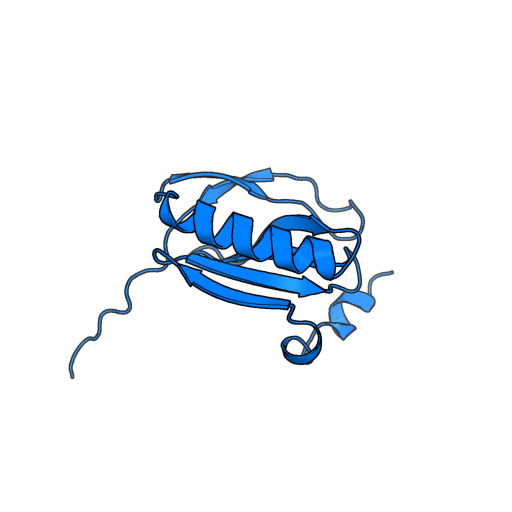28 C C . ASP A 1 91 ? -5.201 14.099 -5.545 1.00 96.75 91 ASP A C 1
ATOM 730 O O . ASP A 1 91 ? -5.570 15.270 -5.666 1.00 96.75 91 ASP A O 1
ATOM 734 N N . LYS A 1 92 ? -5.666 13.326 -4.564 1.00 97.12 92 LYS A N 1
ATOM 735 C CA . LYS A 1 92 ? -6.707 13.774 -3.640 1.00 97.12 92 LYS A CA 1
ATOM 736 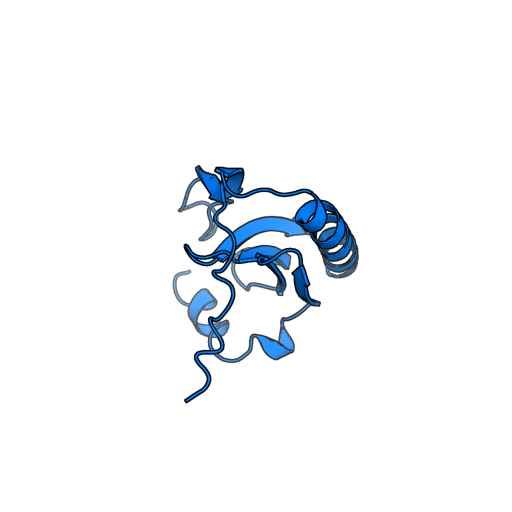C C . LYS A 1 92 ? -6.415 13.341 -2.217 1.00 97.12 92 LYS A C 1
ATOM 738 O O . LYS A 1 92 ? -6.130 12.180 -1.942 1.00 97.12 92 LYS A O 1
ATOM 743 N N . LYS A 1 93 ? -6.590 14.265 -1.276 1.00 97.94 93 LYS A N 1
ATOM 744 C CA . LYS A 1 93 ? -6.600 13.935 0.147 1.00 97.94 93 LYS A CA 1
ATOM 745 C C . LYS A 1 93 ? -7.898 13.210 0.514 1.00 97.94 93 LYS A C 1
ATOM 747 O O . LYS A 1 93 ? -8.989 13.713 0.240 1.00 97.94 93 LYS A O 1
ATOM 752 N N . ILE A 1 94 ? -7.778 12.046 1.142 1.00 97.06 94 ILE A N 1
ATOM 753 C CA . ILE A 1 94 ? -8.912 11.224 1.583 1.00 97.06 94 ILE A CA 1
ATOM 754 C C . ILE A 1 94 ? -8.742 10.800 3.040 1.00 97.06 94 ILE A C 1
ATOM 756 O O . ILE A 1 94 ? -7.624 10.789 3.552 1.00 97.06 94 ILE A O 1
ATOM 760 N N . LYS A 1 95 ? -9.850 10.432 3.686 1.00 97.50 95 LYS A N 1
ATOM 761 C CA . LYS A 1 95 ? -9.855 9.806 5.011 1.00 97.50 95 LYS A CA 1
ATOM 762 C C . LYS A 1 95 ? -10.046 8.306 4.866 1.00 97.50 95 LYS A C 1
ATOM 764 O O . LYS A 1 95 ? -10.932 7.884 4.128 1.00 97.50 95 LYS A O 1
ATOM 769 N N . LEU A 1 96 ? -9.237 7.538 5.584 1.00 96.38 96 LEU A N 1
ATOM 770 C CA . LEU A 1 96 ? -9.301 6.082 5.574 1.00 96.38 96 LEU A CA 1
ATOM 771 C C . LEU A 1 96 ? -10.377 5.553 6.522 1.00 96.38 96 LEU A C 1
ATOM 773 O O . LEU A 1 96 ? -10.562 6.073 7.626 1.00 96.38 96 LEU A O 1
ATOM 777 N N . LEU A 1 97 ? -11.046 4.482 6.112 1.00 95.75 97 LEU A N 1
ATOM 778 C CA . LEU A 1 97 ? -12.065 3.788 6.888 1.00 95.75 97 LEU A CA 1
ATOM 779 C C . LEU A 1 97 ? -11.764 2.292 6.918 1.00 95.75 97 LEU A C 1
ATOM 781 O O . LEU A 1 97 ? -11.838 1.619 5.894 1.00 95.75 97 LEU A O 1
ATOM 785 N N . LYS A 1 98 ? -11.400 1.779 8.097 1.00 94.25 98 LYS A N 1
ATOM 786 C CA . LYS A 1 98 ? -11.119 0.351 8.291 1.00 94.25 98 LYS A CA 1
ATOM 787 C C . LYS A 1 98 ? -12.259 -0.509 7.755 1.00 94.25 98 LYS A C 1
ATOM 789 O O . LYS A 1 98 ? -13.422 -0.185 7.953 1.00 94.25 98 LYS A O 1
ATOM 794 N N . LEU A 1 99 ? -11.905 -1.637 7.152 1.00 91.31 99 LEU A N 1
ATOM 795 C CA . LEU A 1 99 ? -12.847 -2.683 6.791 1.00 91.31 99 LEU A CA 1
ATOM 796 C C . LEU A 1 99 ? -13.630 -3.102 8.041 1.00 91.31 99 LEU A C 1
ATOM 798 O O . LEU A 1 99 ? -13.044 -3.362 9.101 1.00 91.31 99 LEU A O 1
ATOM 802 N N . ASN A 1 100 ? -14.954 -3.176 7.910 1.00 86.62 100 ASN A N 1
ATOM 803 C CA . ASN A 1 100 ? -15.795 -3.723 8.963 1.00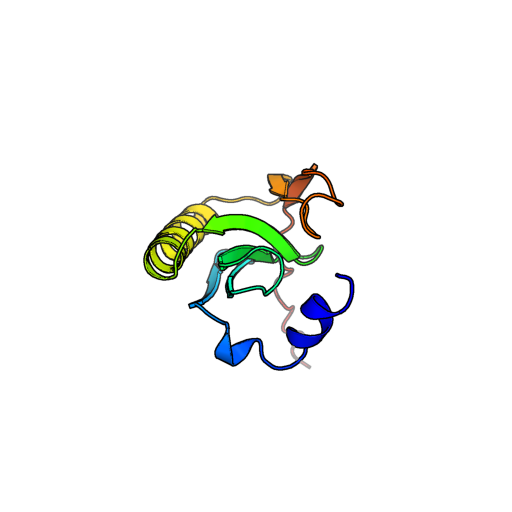 86.62 100 ASN A CA 1
ATOM 804 C C . ASN A 1 100 ? -15.318 -5.141 9.285 1.00 86.62 100 ASN A C 1
ATOM 806 O O . ASN A 1 100 ? -15.128 -5.961 8.381 1.00 86.62 100 ASN A O 1
ATOM 810 N N . GLU A 1 101 ? -15.135 -5.437 10.573 1.00 66.81 101 GLU A N 1
ATOM 811 C CA . GLU A 1 101 ? -14.987 -6.821 11.008 1.00 66.81 101 GLU A CA 1
ATOM 812 C C . GLU A 1 101 ? -16.200 -7.574 10.468 1.00 66.81 101 GLU A C 1
ATOM 814 O O . GLU A 1 101 ? -17.342 -7.156 10.694 1.00 66.81 101 GLU A O 1
ATOM 819 N N . ARG A 1 102 ? -15.977 -8.645 9.697 1.00 57.88 102 ARG A N 1
ATOM 820 C CA . ARG A 1 102 ? -17.088 -9.515 9.317 1.00 57.88 102 ARG A CA 1
ATOM 821 C C . ARG A 1 102 ? -17.725 -9.944 10.629 1.00 57.88 102 ARG A C 1
ATOM 823 O O . ARG A 1 102 ? -17.093 -10.669 11.395 1.00 57.88 102 ARG A O 1
ATOM 830 N N . ARG A 1 103 ? -18.952 -9.495 10.898 1.00 48.38 103 ARG A N 1
ATOM 831 C CA . ARG A 1 103 ? -19.767 -10.133 11.920 1.00 48.38 103 ARG A CA 1
ATOM 832 C C . ARG A 1 103 ? -19.885 -11.577 11.469 1.00 48.38 103 ARG A C 1
ATOM 834 O O . ARG A 1 103 ? -20.514 -11.868 10.455 1.00 48.38 103 ARG A O 1
ATOM 841 N N . THR A 1 104 ? -19.202 -12.476 12.164 1.00 52.69 104 THR A N 1
ATOM 842 C CA . THR A 1 104 ? -19.574 -13.881 12.152 1.00 52.69 104 THR A CA 1
ATOM 843 C C . THR A 1 104 ? -20.910 -13.939 12.869 1.00 52.69 104 THR A C 1
ATOM 845 O O . THR A 1 104 ? -20.977 -14.198 14.070 1.00 52.69 104 THR A O 1
ATOM 848 N N . ASP A 1 105 ? -21.970 -13.591 12.147 1.00 49.88 105 ASP A N 1
ATOM 849 C CA . ASP A 1 105 ? -23.317 -13.934 12.547 1.00 49.88 105 ASP A CA 1
ATOM 850 C C . ASP A 1 105 ? -23.364 -15.462 12.443 1.00 49.88 105 ASP A C 1
ATOM 852 O O . ASP A 1 105 ? -23.521 -16.034 11.366 1.00 49.88 105 ASP A O 1
ATOM 856 N N . ASN A 1 106 ? -23.076 -16.118 13.570 1.00 50.44 106 ASN A N 1
ATOM 857 C CA . ASN A 1 106 ? -23.336 -17.535 13.757 1.00 50.44 106 ASN A CA 1
ATOM 858 C C . ASN A 1 106 ? -24.844 -17.737 13.572 1.00 50.44 106 ASN A C 1
ATOM 860 O O . ASN A 1 106 ? -25.628 -17.336 14.437 1.00 50.44 106 ASN A O 1
ATOM 864 N N . ALA A 1 107 ? -25.218 -18.341 12.448 1.00 43.84 107 ALA A N 1
ATOM 865 C CA . ALA A 1 107 ? -26.512 -18.968 12.224 1.00 43.84 107 ALA A CA 1
ATOM 866 C C . ALA A 1 107 ? -26.296 -20.473 12.055 1.00 43.84 107 ALA A C 1
ATOM 868 O O . ALA A 1 107 ? -25.345 -20.846 11.328 1.00 43.84 107 ALA A O 1
#